Protein AF-A0A813D9C9-F1 (afdb_monomer_lite)

Sequence (108 aa):
ATTNTSRSSSLSGALVENDTTFDTEVTMDLSPLTPGVWYRMCVDLDGTATAYSFHDTGLIVYTSPITRINPKVLAVGLNQALEVECSTSSFSGSACSASTMAYLSTWC

Secondary structure (DSSP, 8-state):
---------------BTTB-----------TTSPTT-EEEEEE-SSTT-SSS--EEEEEEEE---EEEEESSS--SSSS---EEEE-B-TTSSBSS-TT------S--

Organism: Polarella glacialis (NCBI:txid89957)

Structure (mmCIF, N/CA/C/O backbone):
data_AF-A0A813D9C9-F1
#
_entry.id   AF-A0A813D9C9-F1
#
loop_
_atom_site.group_PDB
_atom_site.id
_atom_site.type_symbol
_atom_site.label_atom_id
_atom_site.label_alt_id
_atom_site.label_comp_id
_atom_site.label_asym_id
_atom_site.label_entity_id
_atom_site.label_seq_id
_atom_site.pdbx_PDB_ins_code
_atom_site.Cartn_x
_atom_site.Cartn_y
_atom_site.Cartn_z
_atom_site.occupancy
_atom_site.B_iso_or_equiv
_atom_site.auth_seq_id
_atom_site.auth_comp_id
_atom_site.auth_asym_id
_atom_site.auth_atom_id
_atom_site.pdbx_PDB_model_num
ATOM 1 N N . ALA A 1 1 ? 22.925 15.698 -9.995 1.00 33.59 1 ALA A N 1
ATOM 2 C CA . ALA A 1 1 ? 23.378 14.299 -9.894 1.00 33.59 1 ALA A CA 1
ATOM 3 C C . ALA A 1 1 ? 22.479 13.592 -8.890 1.00 33.59 1 ALA A C 1
ATOM 5 O O . ALA A 1 1 ? 22.671 13.740 -7.693 1.00 33.59 1 ALA A O 1
ATOM 6 N N . THR A 1 2 ? 21.417 12.949 -9.368 1.00 33.50 2 THR A N 1
ATOM 7 C CA . THR A 1 2 ? 20.479 12.181 -8.541 1.00 33.50 2 THR A CA 1
ATOM 8 C C . THR A 1 2 ? 20.995 10.751 -8.458 1.00 33.50 2 THR A C 1
ATOM 10 O O . THR A 1 2 ? 21.074 10.054 -9.467 1.00 33.50 2 THR A O 1
ATOM 13 N N . THR A 1 3 ? 21.427 10.341 -7.272 1.00 34.66 3 THR A N 1
ATOM 14 C CA . THR A 1 3 ? 21.891 8.983 -6.985 1.00 34.66 3 THR A CA 1
ATOM 15 C C . THR A 1 3 ? 20.718 8.011 -7.085 1.00 34.66 3 THR A C 1
ATOM 17 O O . THR A 1 3 ? 19.901 7.930 -6.173 1.00 34.66 3 THR A O 1
ATOM 20 N N . ASN A 1 4 ? 20.641 7.288 -8.204 1.00 35.69 4 ASN A N 1
ATOM 21 C CA . ASN A 1 4 ? 19.823 6.087 -8.354 1.00 35.69 4 ASN A CA 1
ATOM 22 C C . ASN A 1 4 ? 20.345 5.030 -7.374 1.00 35.69 4 ASN A C 1
ATOM 24 O O . ASN A 1 4 ? 21.328 4.345 -7.652 1.00 35.69 4 ASN A O 1
ATOM 28 N N . THR A 1 5 ? 19.724 4.904 -6.203 1.00 36.72 5 THR A N 1
ATOM 29 C CA . THR A 1 5 ? 19.908 3.715 -5.369 1.00 36.72 5 THR A CA 1
ATOM 30 C C . THR A 1 5 ? 19.156 2.567 -6.029 1.00 36.72 5 THR A C 1
ATOM 32 O O . THR A 1 5 ? 17.953 2.415 -5.826 1.00 36.72 5 THR A O 1
ATOM 35 N N . SER A 1 6 ? 19.855 1.779 -6.845 1.00 37.81 6 SER A N 1
ATOM 36 C CA . SER A 1 6 ? 19.379 0.487 -7.331 1.00 37.81 6 SER A CA 1
ATOM 37 C C . SER A 1 6 ? 19.202 -0.453 -6.138 1.00 37.81 6 SER A C 1
ATOM 39 O O . SER A 1 6 ? 20.147 -1.077 -5.656 1.00 37.81 6 SER A O 1
ATOM 41 N N . ARG A 1 7 ? 17.979 -0.545 -5.613 1.00 42.88 7 ARG A N 1
ATOM 42 C CA . ARG A 1 7 ? 17.623 -1.646 -4.718 1.00 42.88 7 ARG A CA 1
ATOM 43 C C . ARG A 1 7 ? 17.350 -2.863 -5.591 1.00 42.88 7 ARG A C 1
ATOM 45 O O . ARG A 1 7 ? 16.316 -2.950 -6.238 1.00 42.88 7 ARG A O 1
ATOM 52 N N . SER A 1 8 ? 18.341 -3.745 -5.659 1.00 42.31 8 SER A N 1
ATOM 53 C CA . SER A 1 8 ? 18.248 -5.033 -6.341 1.00 42.31 8 SER A CA 1
ATOM 54 C C . SER A 1 8 ? 17.244 -5.928 -5.612 1.00 42.31 8 SER A C 1
ATOM 56 O O . SER A 1 8 ? 17.436 -6.229 -4.434 1.00 42.31 8 SER A O 1
ATOM 58 N N . SER A 1 9 ? 16.185 -6.349 -6.300 1.00 47.28 9 SER A N 1
ATOM 59 C CA . SER A 1 9 ? 15.403 -7.527 -5.927 1.00 47.28 9 SER A CA 1
ATOM 60 C C . SER A 1 9 ? 15.958 -8.714 -6.713 1.00 47.28 9 SER A C 1
ATOM 62 O O . SER A 1 9 ? 15.815 -8.774 -7.933 1.00 47.28 9 SER A O 1
ATOM 64 N N . SER A 1 10 ? 16.640 -9.638 -6.037 1.00 45.34 10 SER A N 1
ATOM 65 C CA . SER A 1 10 ? 17.144 -10.864 -6.659 1.00 45.34 10 SER A CA 1
ATOM 66 C C . SER A 1 10 ? 15.993 -11.843 -6.894 1.00 45.34 10 SER A C 1
ATOM 68 O O . SER A 1 10 ? 15.375 -12.284 -5.925 1.00 45.34 10 SER A O 1
ATOM 70 N N . LEU A 1 11 ? 15.729 -12.210 -8.151 1.00 49.84 11 LEU A N 1
ATOM 71 C CA . LEU A 1 11 ? 14.919 -13.386 -8.470 1.00 49.84 11 LEU A CA 1
ATOM 72 C C . LEU A 1 11 ? 15.802 -14.638 -8.384 1.00 49.84 11 LEU A C 1
ATOM 74 O O . LEU A 1 11 ? 16.815 -14.731 -9.076 1.00 49.84 11 LEU A O 1
ATOM 78 N N . SER A 1 12 ? 15.395 -15.609 -7.569 1.00 45.47 12 SER A N 1
ATOM 79 C CA . SER A 1 12 ? 15.957 -16.962 -7.576 1.00 45.47 12 SER A CA 1
ATOM 80 C C . SER A 1 12 ? 14.962 -17.887 -8.273 1.00 45.47 12 SER A C 1
ATOM 82 O O . SER A 1 12 ? 13.989 -18.307 -7.659 1.00 45.47 12 SER A O 1
ATOM 84 N N . GLY A 1 13 ? 15.188 -18.190 -9.552 1.00 46.09 13 GLY A N 1
ATOM 85 C CA . GLY A 1 13 ? 14.442 -19.215 -10.287 1.00 46.09 13 GLY A CA 1
ATOM 86 C C . GLY A 1 13 ? 15.345 -20.411 -10.590 1.00 46.09 13 GLY A C 1
ATOM 87 O O . GLY A 1 13 ? 16.411 -20.235 -11.178 1.00 46.09 13 GLY A O 1
ATOM 88 N N . ALA A 1 14 ? 14.943 -21.623 -10.199 1.00 44.25 14 ALA A N 1
ATOM 89 C CA . ALA A 1 14 ? 15.635 -22.863 -10.560 1.00 44.25 14 ALA A CA 1
ATOM 90 C C . ALA A 1 14 ? 14.977 -23.490 -11.799 1.00 44.25 14 ALA A C 1
ATOM 92 O O . ALA A 1 14 ? 13.796 -23.818 -11.756 1.00 44.25 14 ALA A O 1
ATOM 93 N N . LEU A 1 15 ? 15.716 -23.605 -12.911 1.00 47.25 15 LEU A N 1
ATOM 94 C CA . LEU A 1 15 ? 15.224 -24.250 -14.134 1.00 47.25 15 LEU A CA 1
ATOM 95 C C . LEU A 1 15 ? 14.889 -25.714 -13.823 1.00 47.25 15 LEU A C 1
ATOM 97 O O . LEU A 1 15 ? 15.794 -26.501 -13.549 1.00 47.25 15 LEU A O 1
ATOM 101 N N . VAL A 1 16 ? 13.609 -26.083 -13.885 1.00 50.44 16 VAL A N 1
ATOM 102 C CA . VAL A 1 16 ? 13.190 -27.485 -13.971 1.00 50.44 16 VAL A CA 1
ATOM 103 C C . VAL A 1 16 ? 13.013 -27.798 -15.453 1.00 50.44 16 VAL A C 1
ATOM 105 O O . VAL A 1 16 ? 1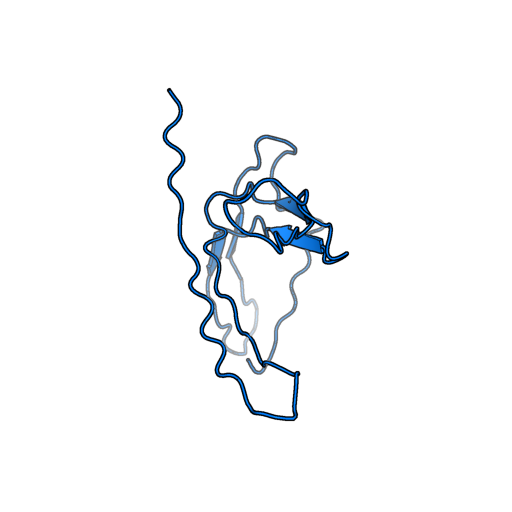2.138 -27.248 -16.119 1.00 50.44 16 VAL A O 1
ATOM 108 N N . GLU A 1 17 ? 13.889 -28.642 -16.003 1.00 53.62 17 GLU A N 1
ATOM 109 C CA . GLU A 1 17 ? 13.771 -29.116 -17.384 1.00 53.62 17 GLU A CA 1
ATOM 110 C C . GLU A 1 17 ? 12.380 -29.746 -17.586 1.00 53.62 17 GLU A C 1
ATOM 112 O O . GLU A 1 17 ? 12.065 -30.774 -16.991 1.00 53.62 17 GLU A O 1
ATOM 117 N N . ASN A 1 18 ? 11.571 -29.125 -18.451 1.00 58.28 18 ASN A N 1
ATOM 118 C CA . ASN A 1 18 ? 10.213 -29.509 -18.878 1.00 58.28 18 ASN A CA 1
ATOM 119 C C . ASN A 1 18 ? 9.014 -28.959 -18.085 1.00 58.28 18 ASN A C 1
ATOM 121 O O . ASN A 1 18 ? 7.885 -29.321 -18.412 1.00 58.28 18 ASN A O 1
ATOM 125 N N . ASP A 1 19 ? 9.216 -28.033 -17.148 1.00 56.25 19 ASP A N 1
ATOM 126 C CA . ASP A 1 19 ? 8.130 -27.219 -16.589 1.00 56.25 19 ASP A CA 1
ATOM 127 C C . ASP A 1 19 ? 8.596 -25.761 -16.518 1.00 56.25 19 ASP A C 1
ATOM 129 O O . ASP A 1 19 ? 9.465 -25.399 -15.730 1.00 56.25 19 ASP A O 1
ATOM 133 N N . THR A 1 20 ? 8.085 -24.911 -17.412 1.00 57.19 20 THR A N 1
ATOM 134 C CA . THR A 1 20 ? 8.499 -23.499 -17.495 1.00 57.19 20 THR A CA 1
ATOM 135 C C . THR A 1 20 ? 7.831 -22.620 -16.439 1.00 57.19 20 THR A C 1
ATOM 137 O O . THR A 1 20 ? 7.932 -21.394 -16.509 1.00 57.19 20 THR A O 1
ATOM 140 N N . THR A 1 21 ? 7.114 -23.215 -15.487 1.00 52.44 21 THR A N 1
ATOM 141 C CA . THR A 1 21 ? 6.404 -22.477 -14.447 1.00 52.44 21 THR A CA 1
ATOM 142 C C . THR A 1 21 ? 7.322 -22.296 -13.246 1.00 52.44 21 THR A C 1
ATOM 144 O O . THR A 1 21 ? 7.526 -23.201 -12.443 1.00 52.44 21 THR A O 1
ATOM 147 N N . PHE A 1 22 ? 7.914 -21.111 -13.137 1.00 61.12 22 PHE A N 1
ATOM 148 C CA . PHE A 1 22 ? 8.671 -20.720 -11.957 1.00 61.12 22 PHE A CA 1
ATOM 149 C C . PHE A 1 22 ? 7.743 -20.006 -10.985 1.00 61.12 22 PHE A C 1
ATOM 151 O O . PHE A 1 22 ? 7.344 -18.868 -11.247 1.00 61.12 22 PHE A O 1
ATOM 158 N N . ASP A 1 23 ? 7.463 -20.631 -9.844 1.00 62.16 23 ASP A N 1
ATOM 159 C CA . ASP A 1 23 ? 6.875 -19.933 -8.703 1.00 62.16 23 ASP A CA 1
ATOM 160 C C . ASP A 1 23 ? 7.898 -18.922 -8.181 1.00 62.16 23 ASP A C 1
ATOM 162 O O . ASP A 1 23 ? 8.820 -19.240 -7.429 1.00 62.16 23 ASP A O 1
ATOM 166 N N . THR A 1 24 ? 7.772 -17.691 -8.667 1.00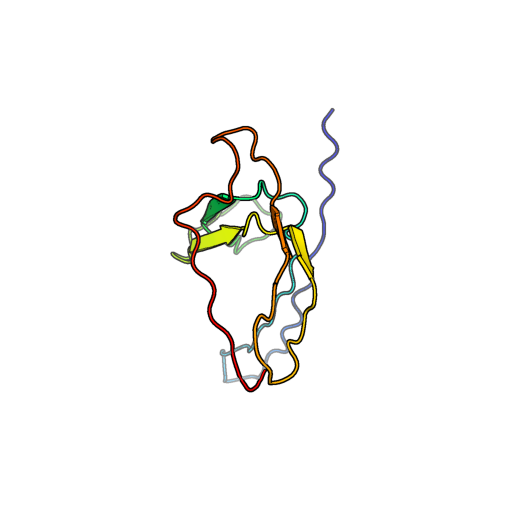 66.81 24 THR A N 1
ATOM 167 C CA . THR A 1 24 ? 8.655 -16.590 -8.304 1.00 66.81 24 THR A CA 1
ATOM 168 C C . THR A 1 24 ? 7.929 -15.680 -7.331 1.00 66.81 24 THR A C 1
ATOM 170 O O . THR A 1 24 ? 6.946 -15.030 -7.686 1.00 66.81 24 THR A O 1
ATOM 173 N N . GLU A 1 25 ? 8.459 -15.583 -6.117 1.00 75.44 25 GLU A N 1
ATOM 174 C CA . GLU A 1 25 ? 8.066 -14.565 -5.150 1.00 75.44 25 GLU A CA 1
ATOM 175 C C . GLU A 1 25 ? 9.053 -13.392 -5.208 1.00 75.44 25 GLU A C 1
ATOM 177 O O . GLU A 1 25 ? 10.271 -13.584 -5.192 1.00 75.44 25 GLU A O 1
ATOM 182 N N . VAL A 1 26 ? 8.533 -12.163 -5.283 1.00 75.75 26 VAL A N 1
ATOM 183 C CA . VAL A 1 26 ? 9.343 -10.938 -5.268 1.00 75.75 26 VAL A CA 1
ATOM 184 C C . VAL A 1 26 ? 8.878 -10.037 -4.131 1.00 75.75 26 VAL A C 1
ATOM 186 O O . VAL A 1 26 ? 7.743 -9.563 -4.123 1.00 75.75 26 VAL A O 1
ATOM 189 N N . THR A 1 27 ? 9.788 -9.741 -3.203 1.00 82.31 27 THR A N 1
ATOM 190 C CA . THR A 1 27 ? 9.561 -8.785 -2.110 1.00 82.31 27 THR A CA 1
ATOM 191 C C . THR A 1 27 ? 10.170 -7.433 -2.468 1.00 82.31 27 THR A C 1
ATOM 193 O O . THR A 1 27 ? 11.371 -7.333 -2.719 1.00 82.31 27 THR A O 1
ATOM 196 N N . MET A 1 28 ? 9.349 -6.379 -2.468 1.00 83.00 28 MET A N 1
ATOM 197 C CA . MET A 1 28 ? 9.758 -5.012 -2.814 1.00 83.00 28 MET A CA 1
ATOM 198 C C . MET A 1 28 ? 9.553 -4.055 -1.635 1.00 83.00 28 MET A C 1
ATOM 200 O O . MET A 1 28 ? 8.519 -4.093 -0.970 1.00 83.00 28 MET A O 1
ATOM 204 N N . ASP A 1 29 ? 10.516 -3.159 -1.399 1.00 84.50 29 ASP A N 1
ATOM 205 C CA . ASP A 1 29 ? 10.338 -2.050 -0.455 1.00 84.50 29 ASP A CA 1
ATOM 206 C C . ASP A 1 29 ? 9.563 -0.911 -1.127 1.00 84.50 29 ASP A C 1
ATOM 208 O O . ASP A 1 29 ? 10.095 -0.196 -1.977 1.00 84.50 29 ASP A O 1
ATOM 212 N N . LEU A 1 30 ? 8.301 -0.749 -0.726 1.00 86.25 30 LEU A N 1
ATOM 213 C CA . LEU A 1 30 ? 7.400 0.282 -1.241 1.00 86.25 30 LEU A CA 1
ATOM 214 C C . LEU A 1 30 ? 7.422 1.582 -0.417 1.00 86.25 30 LEU A C 1
ATOM 216 O O . LEU A 1 30 ? 6.675 2.504 -0.738 1.00 86.25 30 LEU A O 1
ATOM 220 N N . SER A 1 31 ? 8.275 1.696 0.611 1.00 82.31 31 SER A N 1
ATOM 221 C CA . SER A 1 31 ? 8.409 2.920 1.422 1.00 82.31 31 SER A CA 1
ATOM 222 C C . SER A 1 31 ? 8.748 4.206 0.645 1.00 82.31 31 SER A C 1
ATOM 224 O O . SER A 1 31 ? 8.366 5.274 1.127 1.00 82.31 31 SER A O 1
ATOM 226 N N . PRO A 1 32 ? 9.399 4.179 -0.542 1.00 87.06 32 PRO A N 1
ATOM 227 C CA . PRO A 1 32 ? 9.627 5.393 -1.330 1.00 87.06 32 PRO A CA 1
ATOM 228 C C . PRO A 1 32 ? 8.389 5.895 -2.084 1.00 87.06 32 PRO A C 1
ATOM 230 O O . PRO A 1 32 ? 8.417 6.998 -2.633 1.00 87.06 32 PRO A O 1
ATOM 233 N N . LEU A 1 33 ? 7.328 5.087 -2.183 1.00 86.62 33 LEU A N 1
ATOM 234 C CA . LEU A 1 33 ? 6.123 5.473 -2.906 1.00 86.62 33 LEU A CA 1
ATOM 235 C C . LEU A 1 33 ? 5.312 6.496 -2.108 1.00 86.62 33 LEU A C 1
ATOM 237 O O . LEU A 1 33 ? 5.283 6.491 -0.880 1.00 86.62 33 LEU A O 1
ATOM 241 N N . THR A 1 34 ? 4.615 7.378 -2.822 1.00 86.50 34 THR A N 1
ATOM 242 C CA . THR A 1 34 ? 3.722 8.361 -2.206 1.00 86.50 34 THR A CA 1
ATOM 243 C C . THR A 1 34 ? 2.471 7.644 -1.700 1.00 86.50 34 THR A C 1
ATOM 245 O O . THR A 1 34 ? 1.804 6.978 -2.495 1.00 86.50 34 THR A O 1
ATOM 248 N N . PRO A 1 35 ? 2.121 7.750 -0.409 1.00 85.31 35 PRO A N 1
ATOM 249 C CA . PRO A 1 35 ? 0.898 7.149 0.105 1.00 85.31 35 PRO A CA 1
ATOM 250 C C . PRO A 1 35 ? -0.361 7.825 -0.453 1.00 85.31 35 PRO A C 1
ATOM 252 O O . PRO A 1 35 ? -0.363 9.020 -0.753 1.00 85.31 35 PRO A O 1
ATOM 255 N N . GLY A 1 36 ? -1.450 7.064 -0.559 1.00 80.25 36 GLY A N 1
ATOM 256 C CA . GLY A 1 36 ? -2.728 7.510 -1.115 1.00 80.25 36 GLY A CA 1
ATOM 257 C C . GLY A 1 36 ? -2.790 7.492 -2.645 1.00 80.25 36 GLY A C 1
ATOM 258 O O . GLY A 1 36 ? -3.752 8.010 -3.211 1.00 80.25 36 GLY A O 1
ATOM 259 N N . VAL A 1 37 ? -1.798 6.902 -3.318 1.00 84.25 37 VAL A N 1
ATOM 260 C CA . VAL A 1 37 ? -1.663 6.925 -4.780 1.00 84.25 37 VAL A CA 1
ATOM 261 C C . VAL A 1 37 ? -1.818 5.518 -5.361 1.00 84.25 37 VAL A C 1
ATOM 263 O O . VAL A 1 37 ? -1.408 4.518 -4.772 1.00 84.25 37 VAL A O 1
ATOM 266 N N . TRP A 1 38 ? -2.433 5.447 -6.541 1.00 89.00 38 TRP A N 1
ATOM 267 C CA . TRP A 1 38 ? -2.523 4.228 -7.339 1.00 89.00 38 TRP A CA 1
ATOM 268 C C . TRP A 1 38 ? -1.353 4.164 -8.322 1.00 89.00 38 TRP A C 1
ATOM 270 O O . TRP A 1 38 ? -1.146 5.088 -9.110 1.00 89.00 38 TRP A O 1
ATOM 280 N N . TYR A 1 39 ? -0.613 3.061 -8.293 1.00 91.25 39 TYR A N 1
ATOM 281 C CA . TYR A 1 39 ? 0.528 2.784 -9.158 1.00 91.25 39 TYR A CA 1
ATOM 282 C C . TYR A 1 39 ? 0.223 1.627 -10.105 1.00 91.25 39 TYR A C 1
ATOM 284 O O . TYR A 1 39 ? -0.537 0.719 -9.771 1.00 91.25 39 TYR A O 1
ATOM 292 N N . ARG A 1 40 ? 0.856 1.644 -11.278 1.00 93.75 40 ARG A N 1
ATOM 293 C CA . ARG A 1 40 ? 0.900 0.498 -12.192 1.00 93.75 40 ARG A CA 1
ATOM 294 C C . ARG A 1 40 ? 2.199 -0.256 -11.969 1.00 93.75 40 ARG A C 1
ATOM 296 O O . ARG A 1 40 ? 3.255 0.372 -11.882 1.00 93.75 40 ARG A O 1
ATOM 303 N N . MET A 1 41 ? 2.119 -1.577 -11.868 1.00 90.38 41 MET A N 1
ATOM 304 C CA . MET A 1 41 ? 3.310 -2.412 -11.780 1.00 90.38 41 MET A CA 1
ATOM 305 C C . MET A 1 41 ? 3.830 -2.685 -13.187 1.00 90.38 41 MET A C 1
ATOM 307 O O . MET A 1 41 ? 3.145 -3.302 -14.005 1.00 90.38 41 MET A O 1
ATOM 311 N N . CYS A 1 42 ? 5.054 -2.241 -13.448 1.00 90.81 42 CYS A N 1
ATOM 312 C CA . CYS A 1 42 ? 5.750 -2.530 -14.690 1.00 90.81 42 CYS A CA 1
ATOM 313 C C . CYS A 1 42 ? 6.864 -3.547 -14.444 1.00 90.81 42 CYS A C 1
ATOM 315 O O . CYS A 1 42 ? 7.525 -3.501 -13.406 1.00 90.81 42 CYS A O 1
ATOM 317 N N . VAL A 1 43 ? 7.081 -4.434 -15.409 1.00 88.94 43 VAL A N 1
ATOM 318 C CA . VAL A 1 43 ? 8.177 -5.407 -15.410 1.00 88.94 43 VAL A CA 1
ATOM 319 C C . VAL A 1 43 ? 9.135 -5.085 -16.546 1.00 88.94 43 VAL A C 1
ATOM 321 O O . VAL A 1 43 ? 8.731 -4.661 -17.627 1.00 88.94 43 VAL A O 1
ATOM 324 N N . ASP A 1 44 ? 10.412 -5.286 -16.268 1.00 88.19 44 ASP A N 1
ATOM 325 C CA . ASP A 1 44 ? 11.506 -5.202 -17.219 1.00 88.19 44 ASP A CA 1
ATOM 326 C C . ASP A 1 44 ? 12.003 -6.624 -17.503 1.00 88.19 44 ASP A C 1
ATOM 328 O O . ASP A 1 44 ? 12.403 -7.338 -16.581 1.00 88.19 44 ASP A O 1
ATOM 332 N N . LEU A 1 45 ? 11.886 -7.063 -18.757 1.00 86.12 45 LEU A N 1
ATOM 333 C CA . LEU A 1 45 ? 12.160 -8.447 -19.153 1.00 86.12 45 LEU A CA 1
ATOM 334 C C . LEU A 1 45 ? 13.620 -8.671 -19.553 1.00 86.12 45 LEU A C 1
ATOM 336 O O . LEU A 1 45 ? 14.081 -9.812 -19.538 1.00 86.12 45 LEU A O 1
ATOM 340 N N . ASP A 1 46 ? 14.340 -7.612 -19.919 1.00 85.25 46 ASP A N 1
ATOM 341 C CA . ASP A 1 46 ? 15.759 -7.653 -20.277 1.00 85.25 46 ASP A CA 1
ATOM 342 C C . ASP A 1 46 ? 16.666 -6.987 -19.231 1.00 85.25 46 ASP A C 1
ATOM 344 O O . ASP A 1 46 ? 17.895 -7.009 -19.361 1.00 85.25 46 ASP A O 1
ATOM 348 N N . GLY A 1 47 ? 16.085 -6.478 -18.145 1.00 85.31 47 GLY A N 1
ATOM 349 C CA . GLY A 1 47 ? 16.813 -5.938 -17.007 1.00 85.31 47 GLY A CA 1
ATOM 350 C C . GLY A 1 47 ? 17.593 -4.689 -17.404 1.00 85.31 47 GLY A C 1
ATOM 351 O O . GLY A 1 47 ? 17.094 -3.789 -18.052 1.00 85.31 47 GLY A O 1
ATOM 352 N N . THR A 1 48 ? 18.877 -4.600 -17.060 1.00 83.81 48 THR A N 1
ATOM 353 C CA . THR A 1 48 ? 19.654 -3.379 -17.357 1.00 83.81 48 THR A CA 1
ATOM 354 C C . THR A 1 48 ? 19.929 -3.138 -18.848 1.00 83.81 48 THR A C 1
ATOM 356 O O . THR A 1 48 ? 20.600 -2.159 -19.184 1.00 83.81 48 THR A O 1
ATOM 359 N N . ALA A 1 49 ? 19.512 -4.046 -19.732 1.00 87.38 49 ALA A N 1
ATOM 360 C CA . ALA A 1 49 ? 19.566 -3.823 -21.169 1.00 87.38 49 ALA A CA 1
ATOM 361 C C . ALA A 1 49 ? 18.521 -2.776 -21.604 1.00 87.38 49 ALA A C 1
ATOM 363 O O . ALA A 1 49 ? 17.758 -2.242 -20.808 1.00 87.38 49 ALA A O 1
ATOM 364 N N . THR A 1 50 ? 18.554 -2.398 -22.878 1.00 88.75 50 THR A N 1
ATOM 365 C CA . THR A 1 50 ? 17.654 -1.374 -23.435 1.00 88.75 50 THR A CA 1
ATOM 366 C C . THR A 1 50 ? 16.942 -1.876 -24.686 1.00 88.75 50 THR A C 1
ATOM 368 O O . THR A 1 50 ? 16.547 -1.073 -25.534 1.00 88.75 50 THR A O 1
ATOM 371 N N . ALA A 1 51 ? 16.892 -3.195 -24.877 1.00 92.06 51 ALA A N 1
ATOM 372 C CA . ALA A 1 51 ? 16.282 -3.800 -26.053 1.00 92.06 51 ALA A CA 1
ATOM 373 C C . ALA A 1 51 ? 14.756 -3.760 -25.943 1.00 92.06 51 ALA A C 1
ATOM 375 O O . ALA A 1 51 ? 14.079 -3.584 -26.960 1.00 92.06 51 ALA A O 1
ATOM 376 N N . TYR A 1 52 ? 14.228 -3.849 -24.720 1.00 86.94 52 TYR A N 1
ATOM 377 C CA . TYR A 1 52 ? 12.814 -3.672 -24.439 1.00 86.94 52 TYR A CA 1
ATOM 378 C C . TYR A 1 52 ? 12.567 -2.492 -23.497 1.00 86.94 52 TYR A C 1
ATOM 380 O O . TYR A 1 52 ? 13.418 -2.048 -22.732 1.00 86.94 52 TYR A O 1
ATOM 388 N N . SER A 1 53 ? 11.373 -1.916 -23.616 1.00 90.56 53 SER A N 1
ATOM 389 C CA . SER A 1 53 ? 10.858 -0.962 -22.641 1.00 90.56 53 SER A CA 1
ATOM 390 C C . SER A 1 53 ? 10.184 -1.712 -21.498 1.00 90.56 53 SER A C 1
ATOM 392 O O . SER A 1 53 ? 9.623 -2.786 -21.722 1.00 90.56 53 SER A O 1
ATOM 394 N N . PHE A 1 54 ? 10.100 -1.080 -20.326 1.00 89.69 54 PHE A N 1
ATOM 395 C CA . PHE A 1 54 ? 9.198 -1.516 -19.260 1.00 89.69 54 PHE A CA 1
ATOM 396 C C . PHE A 1 54 ? 7.803 -1.838 -19.809 1.00 89.69 54 PHE A C 1
ATOM 398 O O . PHE A 1 54 ? 7.210 -1.039 -20.542 1.00 89.69 54 PHE A O 1
ATOM 405 N N . HIS A 1 55 ? 7.279 -3.000 -19.433 1.00 90.88 55 HIS A N 1
ATOM 406 C CA . HIS A 1 55 ? 5.960 -3.463 -19.835 1.00 90.88 55 HIS A CA 1
ATOM 407 C C . HIS A 1 55 ? 4.973 -3.357 -18.671 1.00 90.88 55 HIS A C 1
ATOM 409 O O . HIS A 1 55 ? 5.283 -3.774 -17.557 1.00 90.88 55 HIS A O 1
ATOM 415 N N . ASP A 1 56 ? 3.785 -2.808 -18.927 1.00 91.62 56 ASP A N 1
ATOM 416 C CA . ASP A 1 56 ? 2.694 -2.750 -17.950 1.00 91.62 56 ASP A CA 1
ATOM 417 C C . ASP A 1 56 ? 2.125 -4.158 -17.735 1.00 91.62 56 ASP A C 1
ATOM 419 O O . ASP A 1 56 ? 1.684 -4.808 -18.680 1.00 91.62 56 ASP A O 1
ATOM 423 N N . THR A 1 57 ? 2.132 -4.638 -16.493 1.00 90.50 57 THR A N 1
ATOM 424 C CA . THR A 1 57 ? 1.596 -5.967 -16.153 1.00 90.50 57 THR A CA 1
ATOM 425 C C . THR A 1 57 ? 0.067 -5.997 -16.091 1.00 90.50 57 THR A C 1
ATOM 427 O O . THR A 1 57 ? -0.525 -7.069 -15.986 1.00 90.50 57 THR A O 1
ATOM 430 N N . GLY A 1 58 ? -0.588 -4.830 -16.095 1.00 92.62 58 GLY A N 1
ATOM 431 C CA . GLY A 1 58 ? -2.015 -4.683 -15.809 1.00 92.62 58 GLY A CA 1
ATOM 432 C C . GLY A 1 58 ? -2.354 -4.736 -14.315 1.00 92.62 58 GLY A C 1
ATOM 433 O O . GLY A 1 58 ? -3.501 -4.484 -13.943 1.00 92.62 58 GLY A O 1
ATOM 434 N N . LEU A 1 59 ? -1.377 -5.023 -13.445 1.00 90.38 59 LEU A N 1
ATOM 435 C CA . LEU A 1 59 ? -1.558 -4.996 -11.997 1.00 90.38 59 LEU A CA 1
ATOM 436 C C . LEU A 1 59 ? -1.535 -3.553 -11.486 1.00 90.38 59 LEU A C 1
ATOM 438 O O . LEU A 1 59 ? -0.640 -2.763 -11.803 1.00 90.38 59 LEU A O 1
ATOM 442 N N . ILE A 1 60 ? -2.514 -3.232 -10.642 1.00 92.62 60 ILE A N 1
ATOM 443 C CA . ILE A 1 60 ? -2.641 -1.924 -10.005 1.00 92.62 60 ILE A CA 1
ATOM 444 C C . ILE A 1 60 ? -2.403 -2.087 -8.505 1.00 92.62 60 ILE A C 1
ATOM 446 O O . ILE A 1 60 ? -3.058 -2.892 -7.846 1.00 92.62 60 ILE A O 1
ATOM 450 N N . VAL A 1 61 ? -1.475 -1.298 -7.966 1.00 90.00 61 VAL A N 1
ATOM 451 C CA . VAL A 1 61 ? -1.097 -1.305 -6.551 1.00 90.00 61 VAL A CA 1
ATOM 452 C C . VAL A 1 61 ? -1.546 0.002 -5.911 1.00 90.00 61 VAL A C 1
ATOM 454 O O . VAL A 1 61 ? -1.206 1.082 -6.391 1.00 90.00 61 VAL A O 1
ATOM 457 N N . TYR A 1 62 ? -2.294 -0.086 -4.814 1.00 87.12 62 TYR A N 1
ATOM 458 C CA . TYR A 1 62 ? -2.645 1.073 -3.997 1.00 87.12 62 TYR A CA 1
ATOM 459 C C . TYR A 1 62 ? -1.733 1.162 -2.780 1.00 87.12 62 TYR A C 1
ATOM 461 O O . TYR A 1 62 ? -1.647 0.219 -1.990 1.00 87.12 62 TYR A O 1
ATOM 469 N N . THR A 1 63 ? -1.080 2.305 -2.596 1.00 86.88 63 THR A N 1
ATOM 470 C CA . THR A 1 63 ? -0.310 2.580 -1.382 1.00 86.88 63 THR A CA 1
ATOM 471 C C . THR A 1 63 ? -1.239 3.171 -0.329 1.00 86.88 63 THR A C 1
ATOM 473 O O . THR A 1 63 ? -1.692 4.310 -0.438 1.00 86.88 63 THR A O 1
ATOM 476 N N . SER A 1 64 ? -1.555 2.395 0.709 1.00 85.50 64 SER A N 1
ATOM 477 C CA . SER A 1 64 ? -2.410 2.890 1.790 1.00 85.50 64 SER A CA 1
ATOM 478 C C . SER A 1 64 ? -1.764 4.096 2.484 1.00 85.50 64 SER A C 1
ATOM 480 O O . SER A 1 64 ? -0.577 4.045 2.808 1.00 85.50 64 SER A O 1
ATOM 482 N N . PRO A 1 65 ? -2.524 5.167 2.760 1.00 86.06 65 PRO A N 1
ATOM 483 C CA . PRO A 1 65 ? -2.039 6.292 3.543 1.00 86.06 65 PRO A CA 1
ATOM 484 C C . PRO A 1 65 ? -2.068 6.039 5.053 1.00 86.06 65 PRO A C 1
ATOM 486 O O . PRO A 1 65 ? -1.656 6.912 5.811 1.00 86.06 65 PRO A O 1
ATOM 489 N N . ILE A 1 66 ? -2.582 4.894 5.512 1.00 86.81 66 ILE A N 1
ATOM 490 C CA . ILE A 1 66 ? -2.633 4.549 6.935 1.00 86.81 66 ILE A CA 1
ATOM 491 C C . ILE A 1 66 ? -1.211 4.254 7.422 1.00 86.81 66 ILE A C 1
ATOM 493 O O . ILE A 1 66 ? -0.582 3.296 6.977 1.00 86.81 66 ILE A O 1
ATOM 497 N N . THR A 1 67 ? -0.713 5.061 8.357 1.00 87.00 67 THR A N 1
ATOM 498 C CA . THR A 1 67 ? 0.638 4.938 8.928 1.00 87.00 67 THR A CA 1
ATOM 499 C C . THR A 1 67 ? 0.644 4.187 10.250 1.00 87.00 67 THR A C 1
ATOM 501 O O . THR A 1 67 ? 1.642 3.549 10.590 1.00 87.00 67 THR A O 1
ATOM 504 N N . ARG A 1 68 ? -0.456 4.244 11.011 1.00 87.88 68 ARG A N 1
ATOM 505 C CA . ARG A 1 68 ? -0.569 3.556 12.300 1.00 87.88 68 ARG A CA 1
ATOM 506 C C . ARG A 1 68 ? -2.014 3.181 12.610 1.00 87.88 68 ARG A C 1
ATOM 508 O O . ARG A 1 68 ? -2.941 3.934 12.339 1.00 87.88 68 ARG A O 1
ATOM 515 N N . ILE A 1 69 ? -2.175 2.007 13.214 1.00 89.94 69 ILE A N 1
ATOM 516 C CA . ILE A 1 69 ? -3.431 1.500 13.770 1.00 89.94 69 ILE A CA 1
ATOM 517 C C . ILE A 1 69 ? -3.157 1.111 15.223 1.00 89.94 69 ILE A C 1
ATOM 519 O O . ILE A 1 69 ? -2.238 0.323 15.482 1.00 89.94 69 ILE A O 1
ATOM 523 N N . ASN A 1 70 ? -3.926 1.659 16.165 1.00 91.69 70 ASN A N 1
ATOM 524 C CA . ASN A 1 70 ? -3.761 1.390 17.590 1.00 91.69 70 ASN A CA 1
ATOM 525 C C . ASN A 1 70 ? -5.098 1.350 18.362 1.00 91.69 70 ASN A C 1
ATOM 527 O O . ASN A 1 70 ? -5.829 2.333 18.335 1.00 91.69 70 ASN A O 1
ATOM 531 N N . PRO A 1 71 ? -5.405 0.280 19.115 1.00 91.56 71 PRO A N 1
ATOM 532 C CA . PRO A 1 71 ? -4.647 -0.968 19.228 1.00 91.56 71 PRO A CA 1
ATOM 533 C C . PRO A 1 71 ? -4.821 -1.874 17.993 1.00 91.56 71 PRO A C 1
ATOM 535 O O . PRO A 1 71 ? -5.832 -1.818 17.306 1.00 91.56 71 PRO A O 1
ATOM 538 N N . LYS A 1 72 ? -3.856 -2.766 17.724 1.00 87.94 72 LYS A N 1
ATOM 539 C CA . LYS A 1 72 ? -3.960 -3.747 16.617 1.00 87.94 72 LYS A CA 1
ATOM 540 C C . LYS A 1 72 ? -5.011 -4.838 16.856 1.00 87.94 72 LYS A C 1
ATOM 542 O O . LYS A 1 72 ? -5.420 -5.509 15.918 1.00 87.94 72 LYS A O 1
ATOM 547 N N . VAL A 1 73 ? -5.401 -5.037 18.112 1.00 88.25 73 VAL A N 1
ATOM 548 C CA . VAL A 1 73 ? -6.365 -6.049 18.544 1.00 88.25 73 VAL A CA 1
ATOM 549 C C . VAL A 1 73 ? -7.345 -5.384 19.494 1.00 88.25 73 VAL A C 1
ATOM 551 O O . VAL A 1 73 ? -6.934 -4.670 20.410 1.00 88.25 73 VAL A O 1
ATOM 554 N N . LEU A 1 74 ? -8.633 -5.641 19.288 1.00 89.25 74 LEU A N 1
ATOM 555 C CA . LEU A 1 74 ? -9.691 -5.177 20.172 1.00 89.25 74 LEU A CA 1
ATOM 556 C C . LEU A 1 74 ? -10.236 -6.352 20.991 1.00 89.25 74 LEU A C 1
ATOM 558 O O . LEU A 1 74 ? -10.631 -7.379 20.443 1.00 89.25 74 LEU A O 1
ATOM 562 N N . ALA A 1 75 ? -10.249 -6.206 22.315 1.00 88.50 75 ALA A N 1
ATOM 563 C CA . ALA A 1 75 ? -10.780 -7.215 23.227 1.00 88.50 75 ALA A CA 1
ATOM 564 C C . ALA A 1 75 ? -12.295 -7.070 23.353 1.00 88.50 75 ALA A C 1
ATOM 566 O O . ALA A 1 75 ? -12.741 -5.987 23.721 1.00 88.50 75 ALA A O 1
ATOM 567 N N . VAL A 1 76 ? -13.063 -8.136 23.090 1.00 86.94 76 VAL A N 1
ATOM 568 C CA . VAL A 1 76 ? -14.542 -8.150 23.117 1.00 86.94 76 VAL A CA 1
ATOM 569 C C . VAL A 1 76 ? -15.099 -7.373 24.317 1.00 86.94 76 VAL A C 1
ATOM 571 O O . VAL A 1 76 ? -14.809 -7.696 25.466 1.00 86.94 76 VAL A O 1
ATOM 574 N N . GLY A 1 77 ? -15.899 -6.341 24.045 1.00 87.94 77 GLY A N 1
ATOM 575 C CA . GLY A 1 77 ? -16.433 -5.448 25.069 1.00 87.94 77 GLY A CA 1
ATOM 576 C C . GLY A 1 77 ? -17.225 -4.281 24.480 1.00 87.94 77 GLY A C 1
ATOM 577 O O . GLY A 1 77 ? -17.360 -4.154 23.264 1.00 87.94 77 GLY A O 1
ATOM 578 N N . LEU A 1 78 ? -17.758 -3.428 25.355 1.00 90.25 78 LEU A N 1
ATOM 579 C CA . LEU A 1 78 ? -18.474 -2.214 24.960 1.00 90.25 78 LEU A CA 1
ATOM 580 C C . LEU A 1 78 ? -17.490 -1.054 24.759 1.00 90.25 78 LEU A C 1
ATOM 582 O O . LEU A 1 78 ? -16.475 -0.980 25.447 1.00 90.25 78 LEU A O 1
ATOM 586 N N . ASN A 1 79 ? -17.826 -0.123 23.863 1.00 89.44 79 ASN A N 1
ATOM 587 C CA . ASN A 1 79 ? -17.097 1.137 23.651 1.00 89.44 79 ASN A CA 1
ATOM 588 C C . ASN A 1 79 ? -15.602 0.970 23.328 1.00 89.44 79 ASN A C 1
ATOM 590 O O . ASN A 1 79 ? -14.766 1.757 23.769 1.00 89.44 79 ASN A O 1
ATOM 594 N N . GLN A 1 80 ? -15.258 -0.053 22.549 1.00 91.06 80 GLN A N 1
ATOM 595 C CA . GLN A 1 80 ? -13.921 -0.174 21.978 1.00 91.06 80 GLN A CA 1
ATOM 596 C C . GLN A 1 80 ? -13.640 1.001 21.036 1.00 91.06 80 GLN A C 1
ATOM 598 O O . GLN A 1 80 ? -14.475 1.344 20.200 1.00 91.06 80 GLN A O 1
ATOM 603 N N . ALA A 1 81 ? -12.448 1.580 21.148 1.00 87.75 81 ALA A N 1
ATOM 604 C CA . ALA A 1 81 ? -11.975 2.624 20.254 1.00 87.75 81 ALA A CA 1
ATOM 605 C C . ALA A 1 81 ? -10.693 2.168 19.556 1.00 87.75 81 ALA A C 1
ATOM 607 O O . ALA A 1 81 ? -9.847 1.502 20.156 1.00 87.75 81 ALA A O 1
ATOM 608 N N . LEU A 1 82 ? -10.565 2.558 18.291 1.00 88.31 82 LEU A N 1
ATOM 609 C CA . LEU A 1 82 ? -9.362 2.405 17.493 1.00 88.31 82 LEU A CA 1
ATOM 610 C C . LEU A 1 82 ? -8.927 3.787 17.017 1.00 88.31 82 LEU A C 1
ATOM 612 O O . LEU A 1 82 ? -9.727 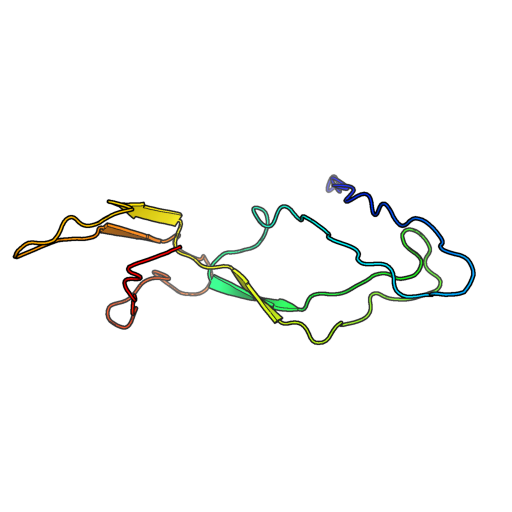4.558 16.493 1.00 88.31 82 LEU A O 1
ATOM 616 N N . GLU A 1 83 ? -7.648 4.072 17.184 1.00 89.38 83 GLU A N 1
ATOM 617 C CA . GLU A 1 83 ? -6.968 5.216 16.607 1.00 89.38 83 GLU A CA 1
ATOM 618 C C . GLU A 1 83 ? -6.340 4.800 15.276 1.00 89.38 83 GLU A C 1
ATOM 620 O O . GLU A 1 83 ? -5.596 3.815 15.196 1.00 89.38 83 GLU A O 1
ATOM 625 N N . VAL A 1 84 ? -6.656 5.559 14.229 1.00 86.56 84 VAL A N 1
ATOM 626 C CA . VAL A 1 84 ? -6.082 5.400 12.895 1.00 86.56 84 VAL A CA 1
ATOM 627 C C . VAL A 1 84 ? -5.347 6.687 12.558 1.00 86.56 84 VAL A C 1
ATOM 629 O O . VAL A 1 84 ? -5.957 7.751 12.462 1.00 86.56 84 VAL A O 1
ATOM 632 N N . GLU A 1 85 ? -4.036 6.583 12.378 1.00 87.12 85 GLU A N 1
ATOM 633 C CA . GLU A 1 85 ? -3.210 7.685 11.902 1.00 87.12 85 GLU A CA 1
ATOM 634 C C . GLU A 1 85 ? -2.912 7.483 10.429 1.00 87.12 85 GLU A C 1
ATOM 636 O O . GLU A 1 85 ? -2.633 6.368 9.972 1.00 87.12 85 GLU A O 1
ATOM 641 N N . CYS A 1 86 ? -2.950 8.585 9.692 1.00 86.56 86 CYS A N 1
ATOM 642 C CA . CYS A 1 86 ? -2.744 8.575 8.260 1.00 86.56 86 CYS A CA 1
ATOM 643 C C . CYS A 1 86 ? -1.753 9.6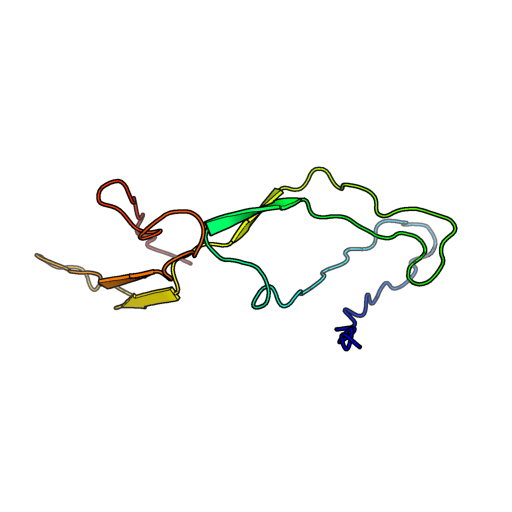63 7.882 1.00 86.56 86 CYS A C 1
ATOM 645 O O . CYS A 1 86 ? -1.798 10.771 8.422 1.00 86.56 86 CYS A O 1
ATOM 647 N N . SER A 1 87 ? -0.870 9.361 6.933 1.00 83.00 87 SER A N 1
ATOM 648 C CA . SER A 1 87 ? 0.020 10.361 6.365 1.00 83.00 87 SER A CA 1
ATOM 649 C C . SER A 1 87 ? -0.808 11.418 5.646 1.00 83.00 87 SER A C 1
ATOM 651 O O . SER A 1 87 ? -1.726 11.094 4.884 1.00 83.00 87 SER A O 1
ATOM 653 N N . THR A 1 88 ? -0.453 12.683 5.824 1.00 73.00 88 THR A N 1
ATOM 654 C CA . THR A 1 88 ? -0.938 13.740 4.945 1.00 73.00 88 THR A CA 1
ATOM 655 C C . THR A 1 88 ? -0.246 13.579 3.594 1.00 73.00 88 THR A C 1
ATOM 657 O O . THR A 1 88 ? 0.974 13.685 3.483 1.00 73.00 88 THR A O 1
ATOM 660 N N . SER A 1 89 ? -1.015 13.261 2.553 1.00 61.44 89 SER A N 1
ATOM 661 C CA . SER A 1 89 ? -0.467 13.247 1.197 1.00 61.44 89 SER A CA 1
ATOM 662 C C . SER A 1 89 ? -0.374 14.690 0.699 1.00 61.44 89 SER A C 1
ATOM 664 O O . SER A 1 89 ? -1.290 15.489 0.899 1.00 61.44 89 SER A O 1
ATOM 666 N N . SER A 1 90 ? 0.722 15.049 0.032 1.00 55.75 90 SER A N 1
ATOM 667 C CA . SER A 1 90 ? 0.907 16.403 -0.510 1.00 55.75 90 SER A CA 1
ATOM 668 C C . SER A 1 90 ? -0.051 16.740 -1.663 1.00 55.75 90 SER A C 1
ATOM 670 O O . SER A 1 90 ? -0.101 17.890 -2.087 1.00 55.75 90 SER A O 1
ATOM 672 N N . PHE A 1 91 ? -0.802 15.756 -2.172 1.00 56.16 91 PHE A N 1
ATOM 673 C CA . PHE A 1 91 ? -1.648 15.894 -3.359 1.00 56.16 91 PHE A CA 1
ATOM 674 C C . PHE A 1 91 ? -3.151 15.989 -3.063 1.00 56.16 91 PHE A C 1
ATOM 676 O O . PHE A 1 91 ? -3.887 16.504 -3.901 1.00 56.16 91 PHE A O 1
ATOM 683 N N . SER A 1 92 ? -3.628 15.560 -1.889 1.00 54.94 92 SER A N 1
ATOM 684 C CA . SER A 1 92 ? -5.060 15.629 -1.569 1.00 54.94 92 SER A CA 1
ATOM 685 C C . SER A 1 92 ? -5.335 15.492 -0.068 1.00 54.94 92 SER A C 1
ATOM 687 O O . SER A 1 92 ? -5.721 14.423 0.393 1.00 54.94 92 SER A O 1
ATOM 689 N N . GLY A 1 93 ? -5.162 16.573 0.700 1.00 61.66 93 GLY A N 1
ATOM 690 C CA . GLY A 1 93 ? -5.670 16.684 2.076 1.00 61.66 93 GLY A CA 1
ATOM 691 C C . GLY A 1 93 ? -5.305 15.535 3.036 1.00 61.66 93 GLY A C 1
ATOM 692 O O . GLY A 1 93 ? -4.382 14.752 2.808 1.00 61.66 93 GLY A O 1
ATOM 693 N N . SER A 1 94 ? -6.023 15.454 4.162 1.00 67.50 94 SER A N 1
ATOM 694 C CA . SER A 1 94 ? -5.946 14.287 5.048 1.00 67.50 94 SER A CA 1
ATOM 695 C C . SER A 1 94 ? -6.444 13.066 4.283 1.00 67.50 94 SER A C 1
ATOM 697 O O . SER A 1 94 ? -7.592 13.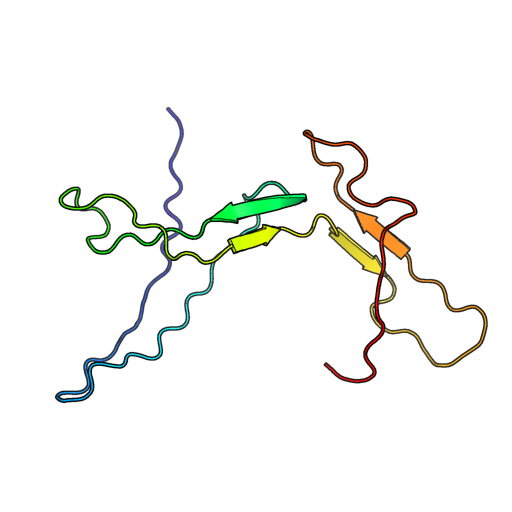029 3.847 1.00 67.50 94 SER A O 1
ATOM 699 N N . ALA A 1 95 ? -5.579 12.071 4.115 1.00 71.94 95 ALA A N 1
ATOM 700 C CA . ALA A 1 95 ? -5.897 10.871 3.356 1.00 71.94 95 ALA A CA 1
ATOM 701 C C . ALA A 1 95 ? -6.921 9.966 4.070 1.00 71.94 95 ALA A C 1
ATOM 703 O O . ALA A 1 95 ? -7.584 9.146 3.439 1.00 71.94 95 ALA A O 1
ATOM 704 N N . CYS A 1 96 ? -7.087 10.161 5.379 1.00 78.50 96 CYS A N 1
ATOM 705 C CA . CYS A 1 96 ? -8.228 9.657 6.128 1.00 78.50 96 CYS A CA 1
ATOM 706 C C . CYS A 1 96 ? -9.273 10.748 6.290 1.00 78.50 96 CYS A C 1
ATOM 708 O O . CYS A 1 96 ? -8.956 11.908 6.565 1.00 78.50 96 CYS A O 1
ATOM 710 N N . SER A 1 97 ? -10.529 10.368 6.109 1.00 77.94 97 SER A N 1
ATOM 711 C CA . SER A 1 97 ? -11.659 11.281 6.194 1.00 77.94 97 SER A CA 1
ATOM 712 C C . SER A 1 97 ? -12.809 10.622 6.947 1.00 77.94 97 SER A C 1
ATOM 714 O O . SER A 1 97 ? -12.751 9.444 7.294 1.00 77.94 97 SER A O 1
ATOM 716 N N . ALA A 1 98 ? -13.890 11.370 7.165 1.00 78.56 98 ALA A N 1
ATOM 717 C CA . ALA A 1 98 ? -15.099 10.824 7.773 1.00 78.56 98 ALA A CA 1
ATOM 718 C C . ALA A 1 98 ? -15.764 9.706 6.937 1.00 78.56 98 ALA A C 1
ATOM 720 O O . ALA A 1 98 ? -16.641 9.022 7.454 1.00 78.56 98 ALA A O 1
ATOM 721 N N . SER A 1 99 ? -15.369 9.505 5.670 1.00 79.12 99 SER A N 1
ATOM 722 C CA . SER A 1 99 ? -15.851 8.395 4.834 1.00 79.12 99 SER A CA 1
ATOM 723 C C . SER A 1 99 ? -14.975 7.139 4.891 1.00 79.12 99 SER A C 1
ATOM 725 O O . SER A 1 99 ? -15.309 6.140 4.256 1.00 79.12 99 SER A O 1
ATOM 727 N N . THR A 1 100 ? -13.855 7.160 5.621 1.00 77.12 100 THR A N 1
ATOM 728 C CA . THR A 1 100 ? -12.980 5.992 5.756 1.00 77.12 100 THR A CA 1
ATOM 729 C C . THR A 1 100 ? -13.720 4.855 6.468 1.00 77.12 100 THR A C 1
ATOM 731 O O . THR A 1 100 ? -14.289 5.044 7.540 1.00 77.12 100 THR A O 1
ATOM 734 N N . MET A 1 101 ? -13.690 3.659 5.874 1.00 81.31 101 MET A N 1
ATOM 735 C CA . MET A 1 101 ? -14.281 2.443 6.438 1.00 81.31 101 MET A CA 1
ATOM 736 C C . MET A 1 101 ? -13.180 1.475 6.873 1.00 81.31 101 MET A C 1
ATOM 738 O O . MET A 1 101 ? -12.166 1.336 6.190 1.00 81.31 101 MET A O 1
ATOM 742 N N . ALA A 1 102 ? -13.399 0.780 7.987 1.00 81.00 102 ALA A N 1
ATOM 743 C CA . ALA A 1 102 ? -12.536 -0.290 8.471 1.00 81.00 102 ALA A CA 1
ATOM 744 C C . ALA A 1 102 ? -13.381 -1.522 8.804 1.00 81.00 102 ALA A C 1
ATOM 746 O O . ALA A 1 102 ? -14.531 -1.401 9.229 1.00 81.00 102 ALA A O 1
ATOM 747 N N . TYR A 1 103 ? -12.798 -2.703 8.622 1.00 84.94 103 TYR A N 1
ATOM 748 C CA . TYR A 1 103 ? -13.433 -3.984 8.913 1.00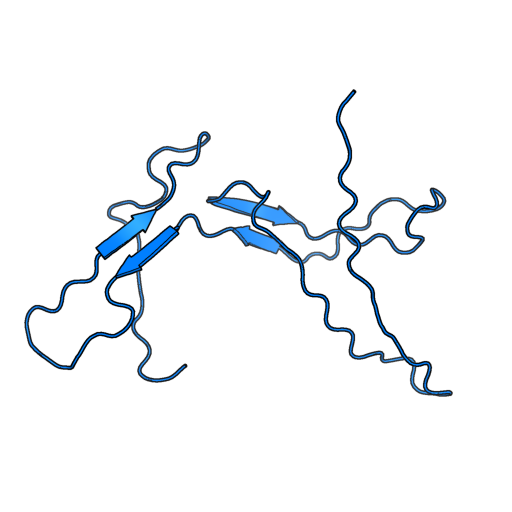 84.94 103 TYR A CA 1
ATOM 749 C C . TYR A 1 103 ? -12.597 -4.725 9.954 1.00 84.94 103 TYR A C 1
ATOM 751 O O . TYR A 1 103 ? -11.368 -4.716 9.887 1.00 84.94 103 TYR A O 1
ATOM 759 N N . LEU A 1 104 ? -13.261 -5.357 10.920 1.00 82.81 104 LEU A N 1
ATOM 760 C CA . LEU A 1 104 ? -12.607 -6.192 11.924 1.00 82.81 104 LEU A CA 1
ATOM 761 C C . LEU A 1 104 ? -12.650 -7.648 11.466 1.00 82.81 104 LEU A C 1
ATOM 763 O O . LEU A 1 104 ? -13.724 -8.166 11.163 1.00 82.81 104 LEU A O 1
ATOM 767 N N . SER A 1 105 ? -11.490 -8.303 11.449 1.00 85.06 105 SER A N 1
ATOM 768 C CA . SER A 1 105 ? -11.410 -9.752 11.277 1.00 85.06 105 SER A CA 1
ATOM 769 C C . SER A 1 105 ? -11.253 -10.436 12.630 1.00 85.06 105 SER A C 1
ATOM 771 O O . SER A 1 105 ? -10.616 -9.905 13.540 1.00 85.06 105 SER A O 1
ATOM 773 N N . THR A 1 106 ? -11.828 -11.629 12.757 1.00 85.38 106 THR A N 1
ATOM 774 C CA . THR A 1 106 ? -11.633 -12.494 13.930 1.00 85.38 106 THR A CA 1
ATOM 775 C C . THR A 1 106 ? -10.408 -13.404 13.792 1.00 85.38 106 THR A C 1
ATOM 777 O O . THR A 1 106 ? -10.003 -14.007 14.781 1.00 85.38 106 THR A O 1
ATOM 780 N N . TRP A 1 107 ? -9.805 -13.472 12.597 1.00 76.00 107 TRP A N 1
ATOM 781 C CA . TRP A 1 107 ? -8.641 -14.306 12.270 1.00 76.00 107 TRP A CA 1
ATOM 782 C C . TRP A 1 107 ? -7.747 -13.605 11.231 1.00 76.00 107 TRP A C 1
ATOM 784 O O . TRP A 1 107 ? -8.263 -12.864 10.390 1.00 76.00 107 TRP A O 1
ATOM 794 N N . CYS A 1 108 ? -6.427 -13.804 11.314 1.00 63.12 108 CYS A N 1
ATOM 795 C CA . CYS A 1 108 ? -5.470 -13.314 10.314 1.00 63.12 108 CYS A CA 1
ATOM 796 C C . CYS A 1 108 ? -5.457 -14.208 9.075 1.00 63.12 108 CYS A C 1
ATOM 798 O O . CYS A 1 108 ? -5.490 -15.446 9.265 1.00 63.12 108 CYS A O 1
#

pLDDT: mean 75.83, std 17.49, range [33.5, 93.75]

Foldseek 3Di:
DDDPPPPDFDWDFDDDPPDPDTPTDTDDDCVVPFAQDKDFDWDDPPPPDDPDDTDGPVDIDHHHQFPDKPPPDDDDDPPDDIDTDGDQGPPDGGSDDPPDDDDDDPDD

Radius of gyration: 19.96 Å; chains: 1; bounding box: 42×46×51 Å